Protein AF-A0A535RTG3-F1 (afdb_monomer)

Mean predicted aligned error: 7.98 Å

Solvent-accessible surface area (backbone atoms only — not comparable to full-atom values): 8745 Å² total; per-residue (Å²): 131,58,69,68,48,54,54,46,66,71,68,46,49,88,38,16,11,30,40,38,34,14,29,87,87,67,49,60,37,33,66,43,61,27,72,30,38,33,64,55,60,48,52,78,74,40,89,88,48,91,62,54,72,68,54,48,60,49,55,78,49,51,60,41,71,49,72,48,82,45,94,39,60,68,57,10,52,50,53,32,52,51,51,44,69,75,66,57,22,81,70,46,80,82,70,83,75,81,72,58,52,36,27,44,35,36,38,68,80,46,100,72,64,47,79,45,80,38,59,75,89,70,98,73,79,46,48,74,45,72,72,34,93,52,60,66,61,51,52,56,50,51,53,49,52,46,71,76,72,106

Radius of gyration: 19.44 Å; Cα contacts (8 Å, |Δi|>4): 241; chains: 1; bounding box: 50×29×60 Å

Sequence (150 aa):
MNEKIQSVLNSLPHKPGIYIMKDGQGTILYVGKAISLYNRVRSYFQESTDLSPKNRSMVAKVEDIEFVVVKNEVEALVLESNYIKEYRPKYNVLMRDDKSYPYIKVSLTEDFPRVYRVRSFHHDGNRYFGPYTNSGAVDATLDLLNKLFA

Nearest PDB structures (foldseek):
  1yd6-assembly1_D  TM=9.130E-01  e=3.222E-10  [Bacillus] caldotenax
  1yd2-assembly1_A  TM=9.210E-01  e=1.116E-09  Thermotoga maritima
  1yd3-assembly1_A  TM=9.210E-01  e=1.430E-09  Thermotoga maritima
  1yd6-assembly1_B  TM=9.290E-01  e=1.723E-09  [Bacillus] caldotenax
  1yd5-assembly1_A  TM=9.224E-01  e=2.209E-09  Thermotoga maritima

Structure (mmCIF, N/CA/C/O backbone):
data_AF-A0A535RTG3-F1
#
_entry.id   AF-A0A535RTG3-F1
#
loop_
_atom_site.group_PDB
_atom_site.id
_atom_site.type_symbol
_atom_site.label_atom_id
_atom_site.label_alt_id
_atom_site.label_comp_id
_atom_site.label_asym_id
_atom_site.label_entity_id
_atom_site.label_seq_id
_atom_site.pdbx_PDB_ins_code
_atom_site.Cartn_x
_atom_site.Cartn_y
_atom_site.Cartn_z
_atom_site.occupancy
_atom_site.B_iso_or_equiv
_atom_site.auth_seq_id
_atom_site.auth_comp_id
_atom_site.auth_asym_id
_atom_site.auth_atom_id
_atom_site.pdbx_PDB_model_num
ATOM 1 N N . MET A 1 1 ? -18.616 -5.051 18.618 1.00 64.25 1 MET A N 1
ATOM 2 C CA . MET A 1 1 ? -17.981 -5.273 17.300 1.00 64.25 1 MET A CA 1
ATOM 3 C C . MET A 1 1 ? -19.078 -5.675 16.325 1.00 64.25 1 MET A C 1
ATOM 5 O O . MET A 1 1 ? -19.895 -6.496 16.714 1.00 64.25 1 MET A O 1
ATOM 9 N N . ASN A 1 2 ? -19.146 -5.088 15.127 1.00 78.06 2 ASN A N 1
ATOM 10 C CA . ASN A 1 2 ? -20.136 -5.470 14.108 1.00 78.06 2 ASN A CA 1
ATOM 11 C C . ASN A 1 2 ? -19.881 -6.926 13.648 1.00 78.06 2 ASN A C 1
ATOM 13 O O . ASN A 1 2 ? -18.725 -7.286 13.412 1.00 78.06 2 ASN A O 1
ATOM 17 N N . GLU A 1 3 ? -20.927 -7.752 13.516 1.00 83.88 3 GLU A N 1
ATOM 18 C CA . GLU A 1 3 ? -20.830 -9.145 13.038 1.00 83.88 3 GLU A CA 1
ATOM 19 C C . GLU A 1 3 ? -20.114 -9.243 11.686 1.00 83.88 3 GLU A C 1
ATOM 21 O O . GLU A 1 3 ? -19.286 -10.134 11.478 1.00 83.88 3 GLU A O 1
ATOM 26 N N . LYS A 1 4 ? -20.347 -8.266 10.799 1.00 87.25 4 LYS A N 1
ATOM 27 C CA . LYS A 1 4 ? -19.685 -8.175 9.493 1.00 87.25 4 LYS A CA 1
ATOM 28 C C . LYS A 1 4 ? -18.164 -8.077 9.635 1.00 87.25 4 LYS A C 1
ATOM 30 O O . LYS A 1 4 ? -17.432 -8.833 8.999 1.00 87.25 4 LYS A O 1
ATOM 35 N N . ILE A 1 5 ? -17.684 -7.199 10.519 1.00 90.00 5 ILE A N 1
ATOM 36 C CA . ILE A 1 5 ? -16.248 -7.026 10.784 1.00 90.00 5 ILE A CA 1
ATOM 37 C C . ILE A 1 5 ? -15.669 -8.315 11.365 1.00 90.00 5 ILE A C 1
AT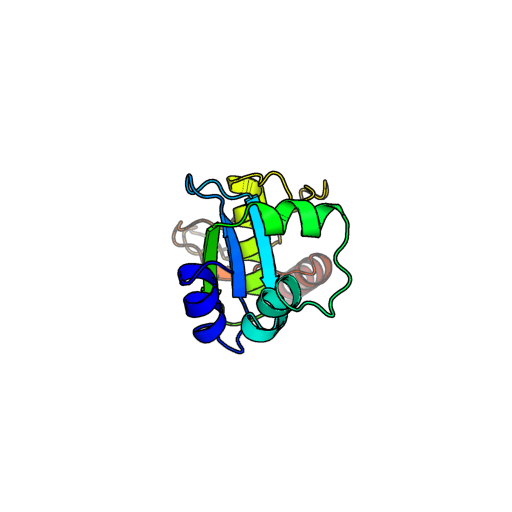OM 39 O O . ILE A 1 5 ? -14.623 -8.774 10.912 1.00 90.00 5 ILE A O 1
ATOM 43 N N . GLN A 1 6 ? -16.362 -8.938 12.320 1.00 90.56 6 GLN A N 1
ATOM 44 C CA . GLN A 1 6 ? -15.898 -10.181 12.935 1.00 90.56 6 GLN A CA 1
ATOM 45 C C . GLN A 1 6 ? -15.742 -11.308 11.901 1.00 90.56 6 GLN A C 1
ATOM 47 O O . GLN A 1 6 ? -14.739 -12.025 11.916 1.00 90.56 6 GLN A O 1
ATOM 52 N N . SER A 1 7 ? -16.693 -11.428 10.970 1.00 92.25 7 SER A N 1
ATOM 53 C CA . SER A 1 7 ? -16.622 -12.384 9.862 1.00 92.25 7 SER A CA 1
ATOM 54 C C . SER A 1 7 ? -15.397 -12.135 8.979 1.00 92.25 7 SER A C 1
ATOM 56 O O . SER A 1 7 ? -14.631 -13.062 8.706 1.00 92.25 7 SER A O 1
ATOM 58 N N . VAL A 1 8 ? -15.153 -10.879 8.586 1.00 93.00 8 VAL A N 1
ATOM 59 C CA . VAL A 1 8 ? -13.973 -10.528 7.782 1.00 93.00 8 VAL A CA 1
ATOM 60 C C . VAL A 1 8 ? -12.690 -10.876 8.531 1.00 93.00 8 VAL A C 1
ATOM 62 O O . VAL A 1 8 ? -11.832 -11.552 7.964 1.00 93.00 8 VAL A O 1
ATOM 65 N N . LEU A 1 9 ? -12.577 -10.514 9.815 1.00 92.81 9 LEU A N 1
ATOM 66 C CA . LEU A 1 9 ? -11.397 -10.803 10.640 1.00 92.81 9 LEU A CA 1
ATOM 67 C C . LEU A 1 9 ? -11.074 -12.302 10.730 1.00 92.81 9 LEU A C 1
ATOM 69 O O . LEU A 1 9 ? -9.905 -12.670 10.886 1.00 92.81 9 LEU A O 1
ATOM 73 N N . ASN A 1 10 ? -12.083 -13.167 10.642 1.00 92.75 10 ASN A N 1
ATOM 74 C CA . ASN A 1 10 ? -11.915 -14.620 10.626 1.00 92.75 10 ASN A CA 1
ATOM 75 C C . ASN A 1 10 ? -11.485 -15.165 9.256 1.00 92.75 10 ASN A C 1
ATOM 77 O O . ASN A 1 10 ? -10.816 -16.191 9.205 1.00 92.75 10 ASN A O 1
ATOM 81 N N . SER A 1 11 ? -11.809 -14.470 8.163 1.00 94.62 11 SER A N 1
ATOM 82 C CA . SER A 1 11 ? -11.423 -14.861 6.796 1.00 94.62 11 SER A CA 1
ATOM 83 C C . SER A 1 11 ? -10.037 -14.377 6.346 1.00 94.62 11 SER A C 1
ATOM 85 O O . SER A 1 11 ? -9.578 -14.746 5.264 1.00 94.62 11 SER A O 1
ATOM 87 N N . LEU A 1 12 ? -9.362 -13.536 7.138 1.00 95.56 12 LEU A N 1
ATOM 88 C CA . LEU A 1 12 ? -8.103 -12.916 6.727 1.00 95.56 12 LEU A CA 1
ATOM 89 C C . LEU A 1 12 ? -6.981 -13.952 6.533 1.00 95.56 12 LEU A C 1
ATOM 91 O O . LEU A 1 12 ? -6.698 -14.729 7.446 1.00 95.56 12 LEU A O 1
ATOM 95 N N . PRO A 1 13 ? -6.257 -13.923 5.401 1.00 96.50 13 PRO A N 1
ATOM 96 C CA . PRO A 1 13 ? -5.150 -14.838 5.164 1.00 96.50 13 PRO A CA 1
ATOM 97 C C . PRO A 1 13 ? -3.836 -14.350 5.796 1.00 96.50 13 PRO A C 1
ATOM 99 O O . PRO A 1 13 ? -3.572 -13.150 5.921 1.00 96.50 13 PRO A O 1
ATOM 102 N N . HIS A 1 14 ? -2.933 -15.289 6.081 1.00 97.31 14 HIS A N 1
ATOM 103 C CA . HIS A 1 14 ? -1.525 -15.015 6.403 1.00 97.31 14 HIS A CA 1
ATOM 104 C C . HIS A 1 14 ? -0.703 -14.748 5.130 1.00 97.31 14 HIS A C 1
ATOM 106 O O . HIS A 1 14 ? 0.266 -15.444 4.836 1.00 97.31 14 HIS A O 1
ATOM 112 N N . LYS A 1 15 ? -1.132 -13.772 4.327 1.00 97.31 15 LYS A N 1
ATOM 113 C CA . LYS A 1 15 ? -0.495 -13.399 3.056 1.00 97.31 15 LYS A CA 1
ATOM 114 C C . LYS A 1 15 ? -0.284 -11.885 2.967 1.00 97.31 15 LYS A C 1
ATOM 116 O O . LYS A 1 15 ? -1.014 -11.145 3.641 1.00 97.31 15 LYS A O 1
ATOM 121 N N . PRO A 1 16 ? 0.677 -11.426 2.143 1.00 96.94 16 PRO A N 1
ATOM 122 C CA . PRO A 1 16 ? 0.852 -10.010 1.884 1.00 96.94 16 PRO A CA 1
ATOM 123 C C . PRO A 1 16 ? -0.314 -9.460 1.062 1.00 96.94 16 PRO A C 1
ATOM 125 O O . PRO A 1 16 ? -0.942 -10.169 0.273 1.00 96.94 16 PRO A O 1
ATOM 128 N N . GLY A 1 17 ? -0.613 -8.184 1.263 1.00 97.56 17 GLY A N 1
ATOM 129 C CA . GLY A 1 17 ? -1.789 -7.561 0.675 1.00 97.56 17 GLY A CA 1
ATOM 130 C C . GLY A 1 17 ? -1.982 -6.121 1.096 1.00 97.56 17 GLY A C 1
ATOM 131 O O . GLY A 1 17 ? -1.248 -5.598 1.940 1.00 97.56 17 GLY A O 1
ATOM 132 N N . ILE A 1 18 ? -3.014 -5.509 0.531 1.00 98.00 18 ILE A N 1
ATOM 133 C CA . ILE A 1 18 ? -3.568 -4.254 1.035 1.00 98.00 18 ILE A CA 1
ATOM 134 C C . ILE A 1 18 ? -4.907 -4.521 1.713 1.00 98.00 18 ILE A C 1
ATOM 136 O O . ILE A 1 18 ? -5.624 -5.444 1.327 1.00 98.00 18 ILE A O 1
ATOM 140 N N . TYR A 1 19 ? -5.242 -3.714 2.710 1.00 97.56 19 TYR A N 1
ATOM 141 C CA . TYR A 1 19 ? -6.558 -3.672 3.339 1.00 97.56 19 TYR A CA 1
ATOM 142 C C . TYR A 1 19 ? -7.145 -2.271 3.207 1.00 97.56 19 TYR A C 1
ATOM 144 O O . TYR A 1 19 ? -6.425 -1.270 3.222 1.00 97.56 19 TYR A O 1
ATOM 152 N N . ILE A 1 20 ? -8.463 -2.219 3.072 1.00 97.94 20 ILE A N 1
ATOM 153 C CA . ILE A 1 20 ? -9.244 -1.019 2.800 1.00 97.94 20 ILE A CA 1
ATOM 154 C C . ILE A 1 20 ? -10.323 -0.954 3.870 1.00 97.94 20 ILE A C 1
ATOM 156 O O . ILE A 1 20 ? -11.111 -1.883 4.015 1.00 97.94 20 ILE A O 1
ATOM 160 N N . MET A 1 21 ? -10.349 0.133 4.628 1.00 97.12 21 MET A N 1
ATOM 161 C CA . MET A 1 21 ? -11.347 0.373 5.664 1.00 97.12 21 MET A CA 1
ATOM 162 C C . MET A 1 21 ? -12.338 1.424 5.179 1.00 97.12 21 MET A C 1
ATOM 164 O O . MET A 1 21 ? -11.922 2.504 4.744 1.00 97.12 21 MET A O 1
ATOM 168 N N . LYS A 1 22 ? -13.633 1.118 5.270 1.00 97.00 22 LYS A N 1
ATOM 169 C CA . LYS A 1 22 ? -14.721 1.975 4.787 1.00 97.00 22 LYS A CA 1
ATOM 170 C C . LYS A 1 22 ? -15.719 2.306 5.894 1.00 97.00 22 LYS A C 1
ATOM 172 O O . LYS A 1 22 ? -15.855 1.545 6.854 1.00 97.00 22 LYS A O 1
ATOM 177 N N . ASP A 1 23 ? -16.401 3.438 5.754 1.00 95.81 23 ASP A N 1
ATOM 178 C CA . ASP A 1 23 ? -17.558 3.779 6.590 1.00 95.81 23 ASP A CA 1
ATOM 179 C C . ASP A 1 23 ? -18.848 3.092 6.109 1.00 95.81 23 ASP A C 1
ATOM 181 O O . ASP A 1 23 ? -18.850 2.382 5.101 1.00 95.81 23 ASP A O 1
ATOM 185 N N . GLY A 1 24 ? -19.956 3.312 6.824 1.00 93.56 24 GLY A N 1
ATOM 186 C CA . GLY A 1 24 ? -21.267 2.741 6.493 1.00 93.56 24 GLY A CA 1
ATOM 187 C C . GLY A 1 24 ? -21.856 3.187 5.154 1.00 93.56 24 GLY A C 1
ATOM 188 O O . GLY A 1 24 ? -22.777 2.554 4.650 1.00 93.56 24 GLY A O 1
ATOM 189 N N . GLN A 1 25 ? -21.318 4.251 4.551 1.00 94.81 25 GLN A N 1
ATOM 190 C CA . GLN A 1 25 ? -21.707 4.719 3.217 1.00 94.81 25 GLN A CA 1
ATOM 191 C C . GLN A 1 25 ? -20.793 4.152 2.118 1.00 94.81 25 GLN A C 1
ATOM 193 O O . GLN A 1 25 ? -20.967 4.465 0.942 1.00 94.81 25 GLN A O 1
ATOM 198 N N . GLY A 1 26 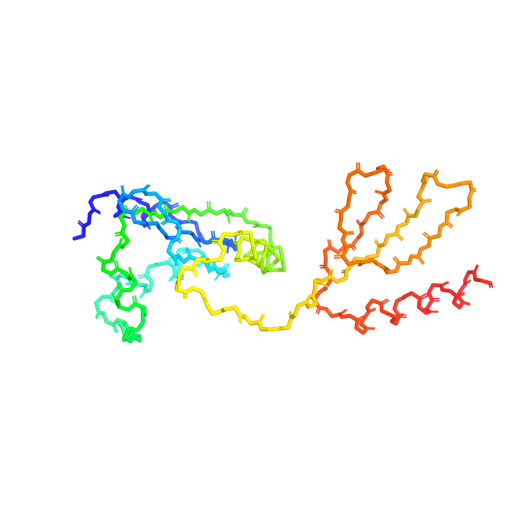? -19.806 3.325 2.482 1.00 94.38 26 GLY A N 1
ATOM 199 C CA . GLY A 1 26 ? -18.823 2.764 1.559 1.00 94.38 26 GLY A CA 1
ATOM 200 C C . GLY A 1 26 ? -17.663 3.708 1.227 1.00 94.38 26 GLY A C 1
ATOM 201 O O . GLY A 1 26 ? -16.844 3.379 0.367 1.00 94.38 26 GLY A O 1
ATOM 202 N N . THR A 1 27 ? -17.539 4.854 1.904 1.00 96.12 27 THR A N 1
ATOM 203 C CA . THR A 1 27 ? -16.434 5.796 1.676 1.00 96.12 27 THR A CA 1
ATOM 204 C C . THR A 1 27 ? -15.135 5.210 2.211 1.00 96.12 27 THR A C 1
ATOM 206 O O . THR A 1 27 ? -15.062 4.810 3.374 1.00 96.12 27 THR A O 1
ATOM 209 N N . ILE A 1 28 ? -14.076 5.205 1.397 1.00 97.19 28 ILE A N 1
ATOM 210 C CA . ILE A 1 28 ? -12.756 4.725 1.822 1.00 97.19 28 ILE A CA 1
ATOM 211 C C . ILE A 1 28 ? -12.156 5.704 2.836 1.00 97.19 28 ILE A C 1
ATOM 213 O O . ILE A 1 28 ? -11.773 6.830 2.513 1.00 97.19 28 ILE A O 1
ATOM 217 N N . LEU A 1 29 ? -12.043 5.250 4.082 1.00 96.38 29 LEU A N 1
ATOM 218 C CA . LEU A 1 29 ? -11.457 6.011 5.179 1.00 96.38 29 LEU A CA 1
ATOM 219 C C . LEU A 1 29 ? -9.939 5.865 5.211 1.00 96.38 29 LEU A C 1
ATOM 221 O O . LEU A 1 29 ? -9.234 6.841 5.490 1.00 96.38 29 LEU A O 1
ATOM 225 N N . TYR A 1 30 ? -9.453 4.651 4.945 1.00 96.56 30 TYR A N 1
ATOM 226 C CA . TYR A 1 30 ? -8.042 4.307 5.043 1.00 96.56 30 TYR A CA 1
ATOM 227 C C . TYR A 1 30 ? -7.671 3.116 4.162 1.00 96.56 30 TYR A C 1
ATOM 229 O O . TYR A 1 30 ? -8.446 2.172 4.018 1.00 96.56 30 TYR A O 1
ATOM 237 N N . VAL A 1 31 ? -6.455 3.148 3.627 1.00 96.88 31 VAL A N 1
ATOM 238 C CA . VAL A 1 31 ? -5.811 2.038 2.921 1.00 96.88 31 VAL A CA 1
ATOM 239 C C . VAL A 1 31 ? -4.446 1.793 3.549 1.00 96.88 31 VAL A C 1
ATOM 241 O O . VAL A 1 31 ? -3.706 2.744 3.808 1.00 96.88 31 VAL A O 1
ATOM 244 N N . GLY A 1 32 ? -4.104 0.531 3.791 1.00 95.12 32 GLY A N 1
ATOM 245 C CA . GLY A 1 32 ? -2.787 0.162 4.300 1.00 95.12 32 GLY A CA 1
ATOM 246 C C . GLY A 1 32 ? -2.264 -1.141 3.706 1.00 95.12 32 GLY A C 1
ATOM 247 O O . GLY A 1 32 ? -3.044 -2.021 3.349 1.00 95.12 32 GLY A O 1
ATOM 248 N N . LYS A 1 33 ? -0.940 -1.298 3.640 1.00 95.06 33 LYS A N 1
ATOM 249 C CA . LYS A 1 33 ? -0.276 -2.562 3.286 1.00 95.06 33 LYS A CA 1
ATOM 250 C C . LYS A 1 33 ? -0.002 -3.440 4.506 1.00 95.06 33 LYS A C 1
ATOM 252 O O . LYS A 1 33 ? 0.192 -2.958 5.627 1.00 95.06 33 LYS A O 1
ATOM 257 N N . ALA A 1 34 ? 0.093 -4.744 4.280 1.00 94.56 34 ALA A N 1
ATOM 258 C CA . ALA A 1 34 ? 0.494 -5.719 5.281 1.00 94.56 34 ALA A CA 1
ATOM 259 C C . ALA A 1 34 ? 1.383 -6.808 4.671 1.00 94.56 34 ALA A C 1
ATOM 261 O O . ALA A 1 34 ? 1.127 -7.269 3.563 1.00 94.56 34 ALA A O 1
ATOM 262 N N . ILE A 1 35 ? 2.385 -7.264 5.432 1.00 93.56 35 ILE A N 1
ATOM 263 C CA . ILE A 1 35 ? 3.109 -8.518 5.142 1.00 93.56 35 ILE A CA 1
ATOM 264 C C . ILE A 1 35 ? 2.207 -9.724 5.462 1.00 93.56 35 ILE A C 1
ATOM 266 O O . ILE A 1 35 ? 2.225 -10.731 4.764 1.00 93.56 35 ILE A O 1
ATOM 270 N N . SER A 1 36 ? 1.381 -9.596 6.504 1.00 96.56 36 SER A N 1
ATOM 271 C CA . SER A 1 36 ? 0.339 -10.550 6.882 1.00 96.56 36 SER A CA 1
ATOM 272 C C . SER A 1 36 ? -0.947 -9.780 7.160 1.00 96.56 36 SER A C 1
ATOM 274 O O . SER A 1 36 ? -1.034 -9.068 8.168 1.00 96.56 36 SER A O 1
ATOM 276 N N . LEU A 1 37 ? -1.927 -9.904 6.261 1.00 97.38 37 LEU A N 1
ATOM 277 C CA . LEU A 1 37 ? -3.251 -9.291 6.411 1.00 97.38 37 LEU A CA 1
ATOM 278 C C . LEU A 1 37 ? -3.909 -9.704 7.736 1.00 97.38 37 LEU A C 1
ATOM 280 O O . LEU A 1 37 ? -4.394 -8.840 8.465 1.00 97.38 37 LEU A O 1
ATOM 284 N N . TYR A 1 38 ? -3.833 -10.992 8.093 1.00 96.44 38 TYR A N 1
ATOM 285 C CA . TYR A 1 38 ? -4.348 -11.516 9.362 1.00 96.44 38 TYR A CA 1
ATOM 286 C C . TYR A 1 38 ? -3.802 -10.759 10.578 1.00 96.44 38 TYR A C 1
ATOM 288 O O . TYR A 1 38 ? -4.574 -10.230 11.376 1.00 96.44 38 TYR A O 1
ATOM 296 N N . ASN A 1 39 ? -2.474 -10.655 10.701 1.00 95.00 39 ASN A N 1
ATOM 297 C CA . ASN A 1 39 ? -1.854 -10.007 11.860 1.00 95.00 39 ASN A CA 1
ATOM 298 C C . ASN A 1 39 ? -2.154 -8.505 11.880 1.00 95.00 39 ASN A C 1
ATOM 300 O O . ASN A 1 39 ? -2.479 -7.939 12.923 1.00 95.00 39 ASN A O 1
ATOM 304 N N . ARG A 1 40 ? -2.036 -7.852 10.717 1.00 95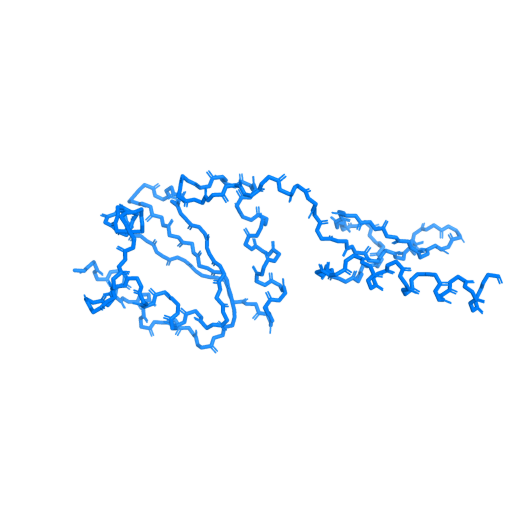.12 40 ARG A N 1
ATOM 305 C CA . ARG A 1 40 ? -2.080 -6.392 10.633 1.00 95.12 40 ARG A CA 1
ATOM 306 C C . ARG A 1 40 ? -3.476 -5.828 10.837 1.00 95.12 40 ARG A C 1
ATOM 308 O O . ARG A 1 40 ? -3.615 -4.809 11.500 1.00 95.12 40 ARG A O 1
ATOM 315 N N . VAL A 1 41 ? -4.503 -6.449 10.265 1.00 95.38 41 VAL A N 1
ATOM 316 C CA . VAL A 1 41 ? -5.869 -5.932 10.411 1.00 95.38 41 VAL A CA 1
ATOM 317 C C . VAL A 1 41 ? -6.372 -6.203 11.829 1.00 95.38 41 VAL A C 1
ATOM 319 O O . VAL A 1 41 ? -6.926 -5.304 12.453 1.00 95.38 41 VAL A O 1
ATOM 322 N N . ARG A 1 42 ? -6.093 -7.387 12.397 1.00 94.50 42 ARG A N 1
ATOM 323 C CA . ARG A 1 42 ? -6.502 -7.728 13.771 1.00 94.50 42 ARG A CA 1
ATOM 324 C C . ARG A 1 42 ? -5.909 -6.805 14.833 1.00 94.50 42 ARG A C 1
ATOM 326 O O . ARG A 1 42 ? -6.603 -6.524 15.805 1.00 94.50 42 ARG A O 1
ATOM 333 N N . SER A 1 43 ? -4.697 -6.275 14.643 1.00 93.25 43 SER A N 1
ATOM 334 C CA . SER A 1 43 ? -4.102 -5.348 15.619 1.00 93.25 43 SER A CA 1
ATOM 335 C C . SER A 1 43 ? -4.915 -4.062 15.817 1.00 93.25 43 SER A C 1
ATOM 337 O O . SER A 1 43 ? -4.801 -3.425 16.852 1.00 93.25 43 SER A O 1
ATOM 339 N N . TYR A 1 44 ? -5.768 -3.667 14.865 1.00 92.00 44 TYR A N 1
ATOM 340 C CA . TYR A 1 44 ? -6.658 -2.510 15.046 1.00 92.00 44 TYR A CA 1
ATOM 341 C C . TYR A 1 44 ? -7.847 -2.785 15.976 1.00 92.00 44 TYR A C 1
ATOM 343 O O . TYR A 1 44 ? -8.491 -1.845 16.430 1.00 92.00 44 TYR A O 1
ATOM 351 N N . PHE A 1 45 ? -8.152 -4.055 16.240 1.00 90.12 45 PHE A N 1
ATOM 352 C CA . PHE A 1 45 ? -9.364 -4.484 16.943 1.00 90.12 45 PHE A CA 1
ATOM 353 C C . PHE A 1 45 ? -9.0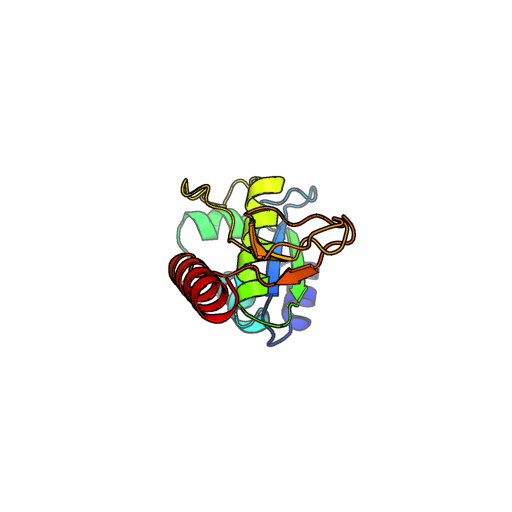72 -5.225 18.252 1.00 90.12 45 PHE A C 1
ATOM 355 O O . PHE A 1 45 ? -9.998 -5.649 18.937 1.00 90.12 45 PHE A O 1
ATOM 362 N N . GLN A 1 46 ? -7.797 -5.395 18.603 1.00 88.44 46 GLN A N 1
ATOM 363 C CA . GLN A 1 46 ? -7.382 -5.979 19.874 1.00 88.44 46 GLN A CA 1
ATOM 364 C C . GLN A 1 46 ? -7.392 -4.915 20.975 1.00 88.44 46 GLN A C 1
ATOM 366 O O . GLN A 1 46 ? -6.732 -3.886 20.846 1.00 88.44 46 GLN A O 1
ATOM 371 N N . GLU A 1 47 ? -8.084 -5.192 22.082 1.00 76.19 47 GLU A N 1
ATOM 372 C CA . GLU A 1 47 ? -8.216 -4.270 23.223 1.00 76.19 47 GLU A CA 1
ATOM 373 C C . GLU A 1 47 ? -6.873 -3.895 23.865 1.00 76.19 47 GLU A C 1
ATOM 375 O O . GLU A 1 47 ? -6.714 -2.790 24.373 1.00 76.19 47 GLU A O 1
ATOM 380 N N . SER A 1 48 ? -5.884 -4.790 23.798 1.00 79.06 48 SER A N 1
ATOM 381 C CA . SER A 1 48 ? -4.534 -4.568 24.324 1.00 79.06 48 SER A CA 1
ATOM 382 C C . SER A 1 48 ? -3.661 -3.661 23.451 1.00 79.06 48 SER A C 1
ATOM 384 O O . SER A 1 48 ? -2.551 -3.318 23.855 1.00 79.06 48 SER A O 1
ATOM 386 N N . THR A 1 49 ? -4.113 -3.287 22.249 1.00 79.94 49 THR A N 1
ATOM 387 C CA . THR A 1 49 ? -3.307 -2.468 21.339 1.00 79.94 49 THR A CA 1
ATOM 388 C C . THR A 1 49 ? -3.493 -0.989 21.646 1.00 79.94 49 THR A C 1
ATOM 390 O O . THR A 1 49 ? -4.584 -0.439 21.485 1.00 79.94 49 THR A O 1
ATOM 393 N N . ASP A 1 50 ? -2.405 -0.310 22.014 1.00 84.81 50 ASP A N 1
ATOM 394 C CA . ASP A 1 50 ? -2.425 1.142 22.156 1.00 84.81 50 ASP A CA 1
ATOM 395 C C . ASP A 1 50 ? -2.445 1.821 20.779 1.00 84.81 50 ASP A C 1
ATOM 397 O O . ASP A 1 50 ? -1.432 1.988 20.092 1.00 84.81 50 ASP A O 1
ATOM 401 N N . LEU A 1 51 ? -3.652 2.159 20.327 1.00 87.56 51 LEU A N 1
ATOM 402 C CA . LEU A 1 51 ? -3.863 2.862 19.072 1.00 87.56 51 LEU A CA 1
ATOM 403 C C . LEU A 1 51 ? -3.661 4.363 19.250 1.00 87.56 51 LEU A C 1
ATOM 405 O O . LEU A 1 51 ? -4.267 4.990 20.127 1.00 87.56 51 LEU A O 1
ATOM 409 N N . SER A 1 52 ? -2.927 4.955 18.302 1.00 89.06 52 SER A N 1
ATOM 410 C CA . SER A 1 52 ? -2.834 6.411 18.169 1.00 89.06 52 SER A CA 1
ATOM 411 C C . SER A 1 52 ? -4.232 7.056 18.105 1.00 89.06 52 SER A C 1
ATOM 413 O O . SER A 1 52 ? -5.163 6.447 17.562 1.00 89.06 52 SER A O 1
ATOM 415 N N . PRO A 1 53 ? -4.406 8.307 18.578 1.00 90.69 53 PRO A N 1
ATOM 416 C CA . PRO A 1 53 ? -5.706 8.990 18.560 1.00 90.69 53 PRO A CA 1
ATOM 417 C C . PRO A 1 53 ? -6.364 9.006 17.174 1.00 90.69 53 PRO A C 1
ATOM 419 O O . PRO A 1 53 ? -7.571 8.805 17.034 1.00 90.69 53 PRO A O 1
ATOM 422 N N . LYS A 1 54 ? -5.544 9.162 16.128 1.00 90.69 54 LYS A N 1
ATOM 423 C CA . LYS A 1 54 ? -5.964 9.092 14.728 1.00 90.69 54 LYS A CA 1
ATOM 424 C C . LYS A 1 54 ? -6.541 7.721 14.366 1.00 90.69 54 LYS A C 1
ATOM 426 O O . LYS A 1 54 ? -7.639 7.659 13.819 1.00 90.69 54 LYS A O 1
ATOM 431 N N . ASN A 1 55 ? -5.819 6.641 14.671 1.00 90.88 55 ASN A N 1
ATOM 432 C CA . ASN A 1 55 ? -6.262 5.281 14.358 1.00 90.88 55 ASN A CA 1
ATOM 433 C C . ASN A 1 55 ? -7.514 4.917 15.157 1.00 90.88 55 ASN A C 1
ATOM 435 O O . ASN A 1 55 ? -8.433 4.332 14.602 1.00 90.88 55 ASN A O 1
ATOM 439 N N . ARG A 1 56 ? -7.595 5.328 16.425 1.00 92.25 56 ARG A N 1
ATOM 440 C CA . ARG A 1 56 ? -8.779 5.117 17.266 1.00 92.25 56 ARG A CA 1
ATOM 441 C C . ARG A 1 56 ? -10.018 5.808 16.688 1.00 92.25 56 ARG A C 1
ATOM 443 O O . ARG A 1 56 ? -11.066 5.185 16.564 1.00 92.25 56 ARG A O 1
ATOM 450 N N . SER A 1 57 ? -9.878 7.069 16.265 1.00 93.06 57 SER A N 1
ATOM 451 C CA . SER A 1 57 ? -10.954 7.821 15.601 1.00 93.06 57 SER A CA 1
ATOM 452 C C . SER A 1 57 ? -11.383 7.195 14.273 1.00 93.06 57 SER A C 1
ATOM 454 O O . SER A 1 57 ? -12.565 7.216 13.941 1.00 93.06 57 SER A O 1
ATOM 456 N N . MET A 1 58 ? -10.42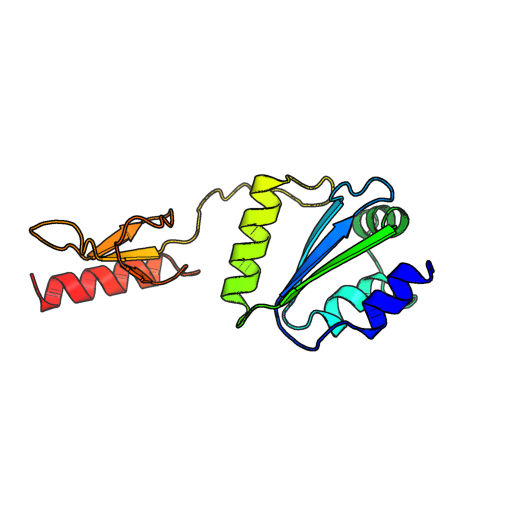9 6.663 13.509 1.00 94.62 58 MET A N 1
ATOM 457 C CA . MET A 1 58 ? -10.694 5.965 12.255 1.00 94.62 58 MET A CA 1
ATOM 458 C C . MET A 1 58 ? -11.466 4.668 12.501 1.00 94.62 58 MET A C 1
ATOM 460 O O . MET A 1 58 ? -12.545 4.512 11.945 1.00 94.62 58 MET A O 1
ATOM 464 N N . VAL A 1 59 ? -10.945 3.777 13.356 1.00 93.50 59 VAL A N 1
ATOM 465 C CA . VAL A 1 59 ? -11.537 2.460 13.658 1.00 93.50 59 VAL A CA 1
ATOM 466 C C . VAL A 1 59 ? -12.969 2.596 14.171 1.00 93.50 59 VAL A C 1
ATOM 468 O O . VAL A 1 59 ? -13.827 1.822 13.766 1.00 93.50 59 VAL A O 1
ATOM 471 N N . ALA A 1 60 ? -13.259 3.623 14.975 1.00 92.94 60 ALA A N 1
ATOM 472 C CA . ALA A 1 60 ? -14.609 3.900 15.468 1.00 92.94 60 ALA A CA 1
ATOM 473 C C . ALA A 1 60 ? -15.648 4.190 14.363 1.00 92.94 60 ALA A C 1
ATOM 475 O O . ALA A 1 60 ? -16.842 4.135 14.635 1.00 92.94 60 ALA A O 1
ATOM 476 N N . LYS A 1 61 ? -15.213 4.521 13.140 1.00 94.50 61 LYS A N 1
ATOM 477 C CA . LYS A 1 61 ? -16.079 4.801 11.981 1.00 94.50 61 LYS A CA 1
ATOM 478 C C . LYS A 1 61 ? -16.084 3.685 10.940 1.00 94.50 61 LYS A C 1
ATOM 480 O O . LYS A 1 61 ? -16.771 3.814 9.933 1.00 94.50 61 LYS A O 1
ATOM 485 N N . VAL A 1 62 ? -15.271 2.647 11.129 1.00 95.31 62 VAL A N 1
ATOM 486 C CA . VAL A 1 62 ? -15.181 1.545 10.174 1.00 95.31 62 VAL A CA 1
ATOM 487 C C . VAL A 1 62 ? -16.412 0.665 10.321 1.00 95.31 62 VAL A C 1
ATOM 489 O O . VAL A 1 62 ? -16.681 0.145 11.401 1.00 95.31 62 VAL A O 1
ATOM 492 N N . GLU A 1 63 ? -17.119 0.463 9.217 1.00 95.25 63 GLU A N 1
ATOM 493 C CA . GLU A 1 63 ? -18.242 -0.474 9.125 1.00 95.25 63 GLU A CA 1
ATOM 494 C C . GLU A 1 63 ? -17.971 -1.609 8.134 1.00 95.25 63 GLU A C 1
ATOM 496 O O . GLU A 1 63 ? -18.648 -2.639 8.175 1.00 95.25 63 GLU A O 1
ATOM 501 N N . ASP A 1 64 ? -16.953 -1.458 7.281 1.00 94.88 64 ASP A N 1
ATOM 502 C CA . ASP A 1 64 ? -16.553 -2.477 6.319 1.00 94.88 64 ASP A CA 1
ATOM 503 C C . ASP A 1 64 ? -15.037 -2.548 6.123 1.00 94.88 64 ASP A C 1
ATOM 505 O O . ASP A 1 64 ? -14.323 -1.542 6.211 1.00 94.88 64 ASP A O 1
ATOM 509 N N . ILE A 1 65 ? -14.551 -3.757 5.843 1.00 96.38 65 ILE A N 1
ATOM 510 C CA . ILE A 1 65 ? -13.143 -4.045 5.588 1.00 96.38 65 ILE A CA 1
ATOM 511 C C . ILE A 1 65 ? -13.041 -4.939 4.359 1.00 96.38 65 ILE A C 1
ATOM 513 O O . ILE A 1 65 ? -13.548 -6.057 4.342 1.00 96.38 65 ILE A O 1
ATOM 517 N N . GLU A 1 66 ? -12.293 -4.473 3.369 1.00 96.38 66 GLU A N 1
ATOM 518 C CA . GLU A 1 66 ? -11.910 -5.253 2.196 1.00 96.38 66 GLU A CA 1
ATOM 519 C C . GLU A 1 66 ? -10.402 -5.487 2.189 1.00 96.38 66 GLU A C 1
ATOM 521 O O . GLU A 1 66 ? -9.634 -4.762 2.828 1.00 96.38 66 GLU A O 1
ATOM 526 N N . PHE A 1 67 ? -9.955 -6.500 1.452 1.00 97.25 67 PHE A N 1
ATOM 527 C CA . PHE A 1 67 ? -8.535 -6.754 1.259 1.00 97.25 67 PHE A CA 1
ATOM 528 C C . PHE A 1 67 ? -8.249 -7.347 -0.117 1.00 97.25 67 PHE A C 1
ATOM 530 O O . PHE A 1 67 ? -9.068 -8.060 -0.693 1.00 97.25 67 PHE A O 1
ATOM 537 N N . VAL A 1 68 ? -7.044 -7.081 -0.615 1.00 97.38 68 VAL A N 1
ATOM 538 C CA . VAL A 1 68 ? -6.517 -7.670 -1.847 1.00 97.38 68 VAL A CA 1
ATOM 539 C C . VAL A 1 68 ? -5.220 -8.384 -1.509 1.00 97.38 68 VAL A C 1
ATOM 541 O O . VAL A 1 68 ? -4.279 -7.776 -0.996 1.00 97.38 68 VAL A O 1
ATOM 544 N N . VAL A 1 69 ? -5.177 -9.686 -1.786 1.00 97.25 69 VAL A N 1
ATOM 545 C CA . VAL A 1 69 ? -3.976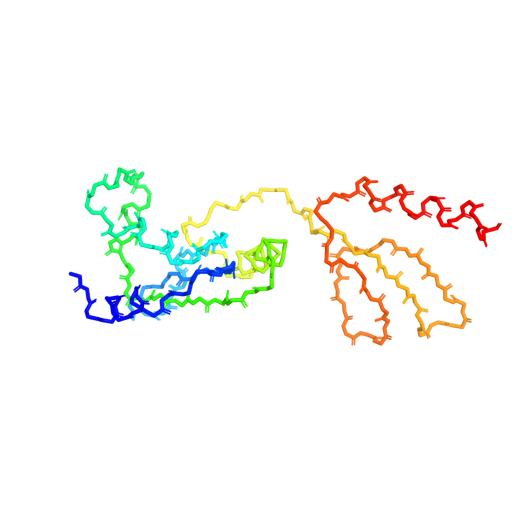 -10.509 -1.618 1.00 97.25 69 VAL A CA 1
ATOM 546 C C . VAL A 1 69 ? -3.068 -10.323 -2.827 1.00 97.25 69 VAL A C 1
ATOM 548 O O . VAL A 1 69 ? -3.526 -10.406 -3.964 1.00 97.25 69 VAL A O 1
ATOM 551 N N . VAL A 1 70 ? -1.775 -10.131 -2.582 1.00 94.25 70 VAL A N 1
ATOM 552 C CA . VAL A 1 70 ? -0.748 -10.020 -3.627 1.00 94.25 70 VAL A CA 1
ATOM 553 C C . VAL A 1 70 ? 0.339 -11.078 -3.435 1.00 94.25 70 VAL A C 1
ATOM 555 O O . VAL A 1 70 ? 0.326 -11.828 -2.456 1.00 94.25 70 VAL A O 1
ATOM 558 N N . LYS A 1 71 ? 1.290 -11.171 -4.369 1.00 90.25 71 LYS A N 1
ATOM 559 C CA . LYS A 1 71 ? 2.336 -12.204 -4.321 1.00 90.25 71 LYS A CA 1
ATOM 560 C C . LYS A 1 71 ? 3.459 -11.866 -3.346 1.00 90.25 71 LYS A C 1
ATOM 562 O O . LYS A 1 71 ? 4.063 -12.770 -2.778 1.00 90.25 71 LYS A O 1
ATOM 567 N N . ASN A 1 72 ? 3.771 -10.583 -3.176 1.00 87.25 72 ASN A N 1
ATOM 568 C CA . ASN A 1 72 ? 4.911 -10.124 -2.385 1.00 87.25 72 ASN A CA 1
ATOM 569 C C . ASN A 1 72 ? 4.682 -8.715 -1.807 1.00 87.25 72 ASN A C 1
ATOM 571 O O . ASN A 1 72 ? 3.715 -8.032 -2.139 1.00 87.25 72 ASN A O 1
ATOM 575 N N . GLU A 1 73 ? 5.581 -8.271 -0.926 1.00 86.88 73 GLU A N 1
ATOM 576 C CA . GLU A 1 73 ? 5.467 -6.964 -0.268 1.00 86.88 73 GLU A CA 1
ATOM 577 C C . GLU A 1 73 ? 5.593 -5.778 -1.240 1.00 86.88 73 GLU A C 1
ATOM 579 O O . GLU A 1 73 ? 4.947 -4.750 -1.035 1.00 86.88 73 GLU A O 1
ATOM 584 N N . VAL A 1 74 ? 6.388 -5.915 -2.305 1.00 83.75 74 VAL A N 1
ATOM 585 C CA . VAL A 1 74 ? 6.590 -4.845 -3.294 1.00 83.75 74 VAL A CA 1
ATOM 586 C C . VAL A 1 74 ? 5.292 -4.557 -4.046 1.00 83.75 74 VAL A C 1
ATOM 588 O O . VAL A 1 74 ? 4.910 -3.397 -4.184 1.00 83.75 74 VAL A O 1
ATOM 591 N N . GLU A 1 75 ? 4.566 -5.596 -4.461 1.00 86.31 75 GLU A N 1
ATOM 592 C CA . GLU A 1 75 ? 3.236 -5.451 -5.060 1.00 86.31 75 GLU A CA 1
ATOM 593 C C . GLU A 1 75 ? 2.252 -4.776 -4.093 1.00 86.31 75 GLU A C 1
ATOM 595 O O . GLU A 1 75 ? 1.503 -3.893 -4.506 1.00 86.31 75 GLU A O 1
ATOM 600 N N . ALA A 1 76 ? 2.284 -5.132 -2.802 1.00 91.00 76 ALA A N 1
ATOM 601 C CA . ALA A 1 76 ? 1.394 -4.544 -1.799 1.00 91.00 76 ALA A CA 1
ATOM 602 C C . ALA A 1 76 ? 1.666 -3.044 -1.624 1.00 91.00 76 ALA A C 1
ATOM 604 O O . ALA A 1 76 ? 0.734 -2.247 -1.570 1.00 91.00 76 ALA A O 1
ATOM 605 N N . LEU A 1 77 ? 2.943 -2.662 -1.572 1.00 87.50 77 LEU A N 1
ATOM 606 C CA . LEU A 1 77 ? 3.388 -1.273 -1.474 1.00 87.50 77 LEU A CA 1
ATOM 607 C C . LEU A 1 77 ? 2.925 -0.435 -2.674 1.00 87.50 77 LEU A C 1
ATOM 609 O O . LEU A 1 77 ? 2.457 0.692 -2.516 1.00 87.50 77 LEU A O 1
ATOM 613 N N . VAL A 1 78 ? 3.037 -0.985 -3.881 1.00 85.38 78 VAL A N 1
ATOM 614 C CA . VAL A 1 78 ? 2.632 -0.285 -5.107 1.00 85.38 78 VAL A CA 1
ATOM 615 C C . VAL A 1 78 ? 1.121 -0.144 -5.168 1.00 85.38 78 VAL A C 1
ATOM 617 O O . VAL A 1 78 ? 0.621 0.947 -5.441 1.00 85.38 78 VAL A O 1
ATOM 620 N N . LEU A 1 79 ? 0.396 -1.229 -4.897 1.00 91.00 79 LEU A N 1
ATOM 621 C CA . LEU A 1 79 ? -1.060 -1.229 -4.928 1.00 91.00 79 LEU A CA 1
ATOM 622 C C . LEU A 1 79 ? -1.630 -0.262 -3.881 1.00 91.00 79 LEU A C 1
ATOM 624 O O . LEU A 1 79 ? -2.512 0.528 -4.201 1.00 91.00 79 LEU A O 1
ATOM 628 N N . GLU A 1 80 ? -1.067 -0.247 -2.670 1.00 93.19 80 GLU A N 1
ATOM 629 C CA . GLU A 1 80 ? -1.410 0.718 -1.620 1.00 93.19 80 GLU A CA 1
ATOM 630 C C . GLU A 1 80 ? -1.198 2.154 -2.110 1.00 93.19 80 GLU A C 1
ATOM 632 O O . GLU A 1 80 ? -2.099 2.984 -1.999 1.00 93.19 80 GLU A O 1
ATOM 637 N N . SER A 1 81 ? -0.027 2.445 -2.686 1.00 87.88 81 SER A N 1
ATOM 638 C CA . SER A 1 8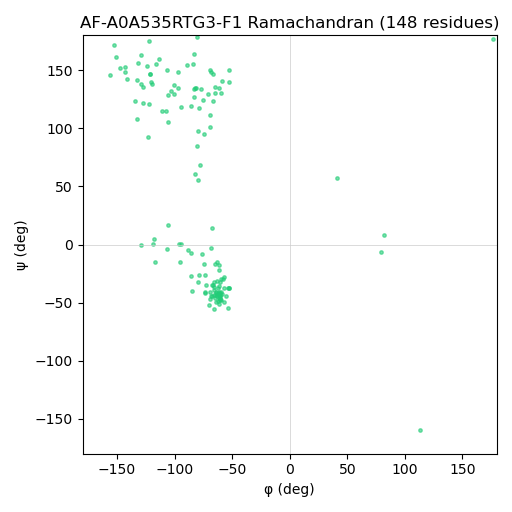1 ? 0.290 3.780 -3.200 1.00 87.88 81 SER A CA 1
ATOM 639 C C . SER A 1 81 ? -0.708 4.231 -4.268 1.00 87.88 81 SER A C 1
ATOM 641 O O . SER A 1 81 ? -1.172 5.372 -4.225 1.00 87.88 81 SER A O 1
ATOM 643 N N . ASN A 1 82 ? -1.080 3.337 -5.188 1.00 88.00 82 ASN A N 1
ATOM 644 C CA . ASN A 1 82 ? -2.063 3.626 -6.231 1.00 88.00 82 ASN A CA 1
ATOM 645 C C . ASN A 1 82 ? -3.435 3.951 -5.626 1.00 88.00 82 ASN A C 1
ATOM 647 O O . ASN A 1 82 ? -3.992 5.002 -5.936 1.00 88.00 82 ASN A O 1
ATOM 651 N N . TYR A 1 83 ? -3.925 3.130 -4.692 1.00 93.38 83 TYR A N 1
ATOM 652 C CA . TYR A 1 83 ? -5.202 3.365 -4.008 1.00 93.38 83 TYR A CA 1
ATOM 653 C C . TYR A 1 83 ? -5.202 4.673 -3.203 1.00 93.38 83 TYR A C 1
ATOM 655 O O . TYR A 1 83 ? -6.175 5.424 -3.230 1.00 93.38 83 TYR A O 1
ATOM 663 N N . ILE A 1 84 ? -4.113 4.990 -2.496 1.00 91.56 84 ILE A N 1
ATOM 664 C CA . ILE A 1 84 ? -4.007 6.247 -1.744 1.00 91.56 84 ILE A CA 1
ATOM 665 C C . ILE A 1 84 ? -4.033 7.454 -2.691 1.00 91.56 84 ILE A C 1
ATOM 667 O O . ILE A 1 84 ? -4.670 8.459 -2.375 1.00 91.56 84 ILE A O 1
ATOM 671 N N . LYS A 1 85 ? -3.359 7.376 -3.844 1.00 86.81 85 LYS A N 1
ATOM 672 C CA . LYS A 1 85 ? -3.324 8.465 -4.834 1.00 86.81 85 LYS A CA 1
ATOM 673 C C . LYS A 1 85 ? -4.669 8.666 -5.528 1.00 86.81 85 LYS A C 1
ATOM 675 O O . LYS A 1 85 ? -5.066 9.815 -5.721 1.00 86.81 85 LYS A O 1
ATOM 680 N N . GLU A 1 86 ? -5.343 7.571 -5.870 1.00 90.44 86 GLU A N 1
ATOM 681 C CA . GLU A 1 86 ? -6.644 7.567 -6.540 1.00 90.44 86 GLU A CA 1
ATOM 682 C C . GLU A 1 86 ? -7.759 8.064 -5.612 1.00 90.44 86 GLU A C 1
ATOM 684 O O . GLU A 1 86 ? -8.461 9.014 -5.949 1.00 90.44 86 GLU A O 1
ATOM 689 N N . TYR A 1 87 ? -7.880 7.483 -4.413 1.00 93.69 87 TYR A N 1
ATOM 690 C CA . TYR A 1 87 ? -9.017 7.738 -3.520 1.00 93.69 87 TYR A CA 1
ATOM 691 C C . TYR A 1 87 ? -8.767 8.817 -2.464 1.00 93.69 87 TYR A C 1
ATOM 693 O O . TYR A 1 87 ? -9.715 9.285 -1.838 1.00 93.69 87 TYR A O 1
ATOM 701 N N . ARG A 1 88 ? -7.504 9.202 -2.234 1.00 92.75 88 ARG A N 1
ATOM 702 C CA . ARG A 1 88 ? -7.071 10.172 -1.207 1.00 92.75 88 ARG A CA 1
ATOM 703 C C . ARG A 1 88 ? -7.811 10.017 0.134 1.00 92.75 88 ARG A C 1
ATOM 705 O O . ARG A 1 88 ? -8.427 10.978 0.605 1.00 92.75 88 ARG A O 1
ATOM 712 N N . PRO A 1 89 ? -7.764 8.827 0.766 1.00 95.06 89 PRO A N 1
ATOM 713 C CA . PRO A 1 89 ? -8.563 8.555 1.953 1.00 95.06 89 PRO A CA 1
ATOM 714 C C . PRO A 1 89 ? -8.250 9.529 3.088 1.00 95.06 89 PRO A C 1
ATOM 716 O O . PRO A 1 89 ? -7.086 9.844 3.350 1.00 95.06 89 PRO A O 1
ATOM 719 N N . LYS A 1 90 ? -9.286 9.951 3.818 1.00 93.75 90 LYS A N 1
ATOM 720 C CA . LYS A 1 90 ? -9.194 10.972 4.876 1.00 93.75 90 LYS A CA 1
ATOM 721 C C . LYS A 1 90 ? -8.115 10.678 5.923 1.00 93.75 90 LYS A C 1
ATOM 723 O O . LYS A 1 90 ? -7.490 11.604 6.438 1.00 93.75 90 LYS A O 1
ATOM 728 N N . TYR A 1 91 ? -7.927 9.407 6.278 1.00 93.75 91 TYR A N 1
ATOM 729 C CA . TYR A 1 91 ? -6.977 8.997 7.308 1.00 93.75 91 TYR A CA 1
ATOM 730 C C . TYR A 1 91 ? -5.617 8.562 6.740 1.00 93.75 91 TYR A C 1
ATOM 732 O O . TYR A 1 91 ? -4.720 8.242 7.520 1.00 93.75 91 TYR A O 1
ATOM 740 N N . ASN A 1 92 ? -5.375 8.590 5.430 1.00 93.50 92 ASN A N 1
ATOM 741 C CA . ASN A 1 92 ? -4.025 8.398 4.893 1.00 93.50 92 ASN A CA 1
ATOM 742 C C . ASN A 1 92 ? -3.249 9.717 4.919 1.00 93.50 92 ASN A C 1
ATOM 744 O O . ASN A 1 92 ? -3.756 10.764 4.530 1.00 93.50 92 ASN A O 1
ATOM 748 N N . VAL A 1 93 ? -2.000 9.679 5.393 1.00 80.81 93 VAL A N 1
ATOM 749 C CA . VAL A 1 93 ? -1.101 10.824 5.203 1.00 80.81 93 VAL A CA 1
ATOM 750 C C . VAL A 1 93 ? -0.581 10.733 3.778 1.00 80.81 93 VAL A C 1
ATOM 752 O O . VAL A 1 93 ? 0.082 9.757 3.433 1.00 80.81 93 VAL A O 1
ATOM 755 N N . LEU A 1 94 ? -0.881 11.734 2.955 1.00 66.44 94 LEU A N 1
ATOM 756 C CA . LEU A 1 94 ? -0.267 11.865 1.641 1.00 66.44 94 LEU A CA 1
ATOM 757 C C . LEU A 1 94 ? 1.209 12.221 1.850 1.00 66.44 94 LEU A C 1
ATOM 759 O O . LEU A 1 94 ? 1.547 13.357 2.186 1.00 66.44 94 LEU A O 1
ATOM 763 N N . MET A 1 95 ? 2.092 11.232 1.713 1.00 53.47 95 MET A N 1
ATOM 764 C CA . MET A 1 95 ? 3.523 11.497 1.631 1.00 53.47 95 MET A CA 1
ATOM 765 C C . MET A 1 95 ? 3.789 12.256 0.329 1.00 53.47 95 MET A C 1
ATOM 767 O O . MET A 1 95 ? 3.425 11.793 -0.746 1.00 53.47 95 MET A O 1
ATOM 771 N N . ARG A 1 96 ? 4.403 13.438 0.445 1.00 49.41 96 ARG A N 1
ATOM 772 C CA . ARG A 1 96 ? 4.679 14.371 -0.663 1.00 49.41 96 ARG A CA 1
ATOM 773 C C . ARG A 1 96 ? 5.716 13.870 -1.675 1.00 49.41 96 ARG A C 1
ATOM 775 O O . ARG A 1 96 ? 6.000 14.583 -2.632 1.00 49.41 96 ARG A O 1
ATOM 782 N N . ASP A 1 97 ? 6.320 12.701 -1.463 1.00 53.72 97 ASP A N 1
ATOM 783 C CA . ASP A 1 97 ? 7.302 12.168 -2.407 1.00 53.72 97 ASP A CA 1
ATOM 784 C C . ASP A 1 97 ? 6.561 11.505 -3.578 1.00 53.72 97 ASP A C 1
ATOM 786 O O . ASP A 1 97 ? 6.283 10.308 -3.603 1.00 53.72 97 ASP A O 1
ATOM 790 N N . ASP A 1 98 ? 6.185 12.336 -4.549 1.00 50.69 98 ASP A N 1
ATOM 791 C CA . ASP A 1 98 ? 5.399 12.001 -5.745 1.00 50.69 98 ASP A CA 1
ATOM 792 C C . ASP A 1 98 ? 6.131 11.089 -6.749 1.00 50.69 98 ASP A C 1
ATOM 794 O O . ASP A 1 98 ? 5.717 10.919 -7.899 1.00 50.69 98 ASP A O 1
ATOM 798 N N . LYS A 1 99 ? 7.237 10.458 -6.350 1.00 60.19 99 LYS A N 1
ATOM 799 C CA . LYS A 1 99 ? 8.007 9.594 -7.240 1.00 60.19 99 LYS A CA 1
ATOM 800 C C . LYS A 1 99 ? 7.321 8.233 -7.341 1.00 60.19 99 LYS A C 1
ATOM 802 O O . LYS A 1 99 ? 7.498 7.362 -6.497 1.00 60.19 99 LYS A O 1
ATOM 807 N N . SER A 1 100 ? 6.532 8.043 -8.396 1.00 65.88 100 SER A N 1
ATOM 808 C CA . SER A 1 100 ? 6.104 6.712 -8.829 1.00 65.88 100 SER A CA 1
ATOM 809 C C . SER A 1 100 ? 7.314 5.793 -9.019 1.00 65.88 100 SER A C 1
ATOM 811 O O . SER A 1 100 ? 8.367 6.215 -9.513 1.00 65.88 100 SER A O 1
ATOM 813 N N . TYR A 1 101 ? 7.156 4.538 -8.596 1.00 77.50 101 TYR A N 1
ATOM 814 C CA . TYR A 1 101 ? 8.201 3.526 -8.688 1.00 77.50 101 TYR A CA 1
ATOM 815 C C . TYR A 1 101 ? 8.611 3.305 -10.151 1.00 77.50 101 TYR A C 1
ATOM 817 O O . TYR A 1 101 ? 7.734 3.147 -11.006 1.00 77.50 101 TYR A O 1
ATOM 825 N N . PRO A 1 102 ? 9.918 3.317 -10.468 1.00 86.75 102 PRO A N 1
ATOM 826 C CA . PRO A 1 102 ? 10.375 3.097 -11.827 1.00 86.75 102 PRO A CA 1
ATOM 827 C C . PRO A 1 102 ? 10.129 1.663 -12.291 1.00 86.75 102 PRO A C 1
ATOM 829 O O . PRO A 1 102 ? 10.232 0.702 -11.530 1.00 86.75 102 PRO A O 1
ATOM 832 N N . TYR A 1 103 ? 9.891 1.543 -13.585 1.00 88.94 103 TYR A N 1
ATOM 833 C CA . TYR A 1 103 ? 9.879 0.307 -14.345 1.00 88.94 103 TYR A CA 1
ATOM 834 C C . TYR A 1 103 ? 11.010 0.357 -15.371 1.00 88.94 103 TYR A C 1
ATOM 836 O O . TYR A 1 103 ? 11.410 1.435 -15.818 1.00 88.94 103 TYR A O 1
ATOM 844 N N . ILE A 1 104 ? 11.479 -0.812 -15.789 1.00 92.94 104 ILE A N 1
ATOM 845 C CA . ILE A 1 104 ? 12.282 -0.970 -17.001 1.00 92.94 104 ILE A CA 1
ATOM 846 C C . ILE A 1 104 ? 11.317 -1.343 -18.127 1.00 92.94 104 ILE A C 1
ATOM 848 O O . ILE A 1 104 ? 10.649 -2.373 -18.042 1.00 92.94 104 ILE A O 1
ATOM 852 N N . LYS A 1 105 ? 11.220 -0.506 -19.161 1.00 94.31 105 LYS A N 1
ATOM 853 C CA . LYS A 1 105 ? 10.425 -0.756 -20.367 1.00 94.31 105 LYS A CA 1
ATOM 854 C C . LYS A 1 105 ? 11.341 -1.230 -21.490 1.00 94.31 105 LYS A C 1
ATOM 856 O O . LYS A 1 105 ? 12.404 -0.654 -21.701 1.00 94.31 105 LYS A O 1
ATOM 861 N N . VAL A 1 106 ? 10.892 -2.244 -22.221 1.00 94.56 106 VAL A N 1
ATOM 862 C CA . VAL A 1 106 ? 11.467 -2.679 -23.496 1.00 94.56 106 VAL A CA 1
ATOM 863 C C . VAL A 1 106 ? 10.466 -2.341 -24.596 1.00 94.56 106 VAL A C 1
ATOM 865 O O . VAL A 1 106 ? 9.359 -2.892 -24.592 1.00 94.56 106 VAL A O 1
ATOM 868 N N . SER A 1 107 ? 10.827 -1.426 -25.503 1.00 94.06 107 SER A N 1
ATOM 869 C CA . SER A 1 107 ? 9.933 -0.943 -26.566 1.00 94.06 107 SER A CA 1
ATOM 870 C C . SER A 1 107 ? 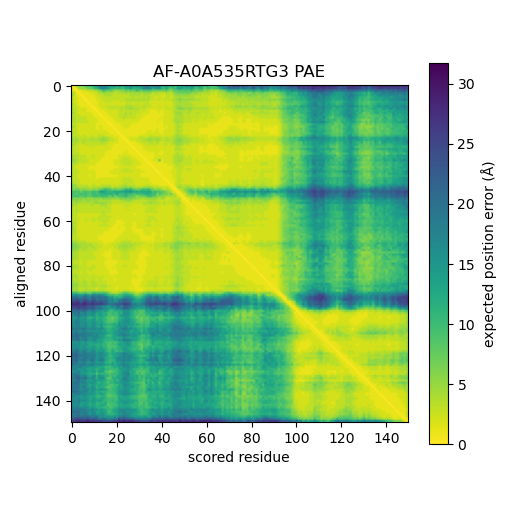9.803 -1.923 -27.741 1.00 94.06 107 SER A C 1
ATOM 872 O O . SER A 1 107 ? 10.274 -1.668 -28.841 1.00 94.06 107 SER A O 1
ATOM 874 N N . LEU A 1 108 ? 9.168 -3.072 -27.504 1.00 92.62 108 LEU A N 1
ATOM 875 C CA . LEU A 1 108 ? 8.986 -4.134 -28.504 1.00 92.62 108 LEU A CA 1
ATOM 876 C C . LEU A 1 108 ? 8.102 -3.739 -29.697 1.00 92.62 108 LEU A C 1
ATOM 878 O O . LEU A 1 108 ? 8.110 -4.440 -30.702 1.00 92.62 108 LEU A O 1
ATOM 882 N N . THR A 1 109 ? 7.328 -2.659 -29.587 1.00 93.12 109 THR A N 1
ATOM 883 C CA . THR A 1 109 ? 6.456 -2.177 -30.669 1.00 93.12 109 THR A CA 1
ATOM 884 C C . THR A 1 109 ? 7.147 -1.208 -31.633 1.00 93.12 109 THR A C 1
ATOM 886 O O . THR A 1 109 ? 6.515 -0.761 -32.582 1.00 93.12 109 THR A O 1
ATOM 889 N N . GLU A 1 110 ? 8.396 -0.818 -31.368 1.00 92.12 110 GLU A N 1
ATOM 890 C CA . GLU A 1 110 ? 9.182 0.081 -32.221 1.00 92.12 110 GLU A CA 1
ATOM 891 C C . GLU A 1 110 ? 10.115 -0.731 -33.134 1.00 92.12 110 GLU A C 1
ATOM 893 O O . GLU A 1 110 ? 10.628 -1.768 -32.717 1.00 92.12 110 GLU A O 1
ATOM 898 N N . ASP A 1 111 ? 10.403 -0.224 -34.341 1.00 91.50 111 ASP A N 1
ATOM 899 C CA . ASP A 1 111 ? 11.325 -0.871 -35.298 1.00 91.50 111 ASP A CA 1
ATOM 900 C C . ASP A 1 111 ? 12.727 -1.102 -34.710 1.00 91.50 111 ASP A C 1
ATOM 902 O O . ASP A 1 111 ? 13.427 -2.046 -35.075 1.00 91.50 111 ASP A O 1
ATOM 906 N N . PHE A 1 112 ? 13.122 -0.250 -33.761 1.00 90.06 112 PHE A N 1
ATOM 907 C CA . PHE A 1 112 ? 14.374 -0.344 -33.019 1.00 90.06 112 PHE A CA 1
ATOM 908 C C . PHE A 1 112 ? 14.071 -0.412 -31.515 1.00 90.06 112 PHE A C 1
ATOM 910 O O . PHE A 1 112 ? 13.937 0.637 -30.874 1.00 90.06 112 PHE A O 1
ATOM 917 N N . PRO A 1 113 ? 13.948 -1.621 -30.932 1.00 90.81 113 PRO A N 1
ATOM 918 C CA . PRO A 1 113 ? 13.629 -1.779 -29.521 1.00 90.81 113 PRO A CA 1
ATOM 919 C C . PRO A 1 113 ? 14.690 -1.166 -28.610 1.00 90.81 113 PRO A C 1
ATOM 921 O O . PRO A 1 113 ? 15.889 -1.386 -28.774 1.00 90.81 113 PRO A O 1
ATOM 924 N N . ARG A 1 114 ? 14.236 -0.430 -27.597 1.00 91.19 114 ARG A N 1
ATOM 925 C CA . ARG A 1 114 ? 15.084 0.232 -26.601 1.00 91.19 114 ARG A CA 1
ATOM 926 C C . ARG A 1 114 ? 14.730 -0.252 -25.206 1.00 91.19 114 ARG A C 1
ATOM 928 O O . ARG A 1 114 ? 13.563 -0.509 -24.913 1.00 91.19 114 ARG A O 1
ATOM 935 N N . VAL A 1 115 ? 15.733 -0.322 -24.333 1.00 93.25 115 VAL A N 1
ATOM 936 C CA . VAL A 1 115 ? 15.562 -0.632 -22.908 1.00 93.25 115 VAL A CA 1
ATOM 937 C C . VAL A 1 115 ? 15.782 0.646 -22.108 1.00 93.25 115 VAL A C 1
ATOM 939 O O . VAL A 1 115 ? 16.876 1.201 -22.117 1.00 93.25 115 VAL A O 1
ATOM 942 N N . TYR A 1 116 ? 14.746 1.153 -21.440 1.00 92.31 116 TYR A N 1
ATOM 943 C CA . TYR A 1 116 ? 14.835 2.424 -20.717 1.00 92.31 116 TYR A CA 1
ATOM 944 C C . TYR A 1 116 ? 13.903 2.490 -19.509 1.00 92.31 116 TYR A C 1
ATOM 946 O O . TYR A 1 116 ? 12.941 1.732 -19.375 1.00 92.31 116 TYR A O 1
ATOM 954 N N . ARG A 1 117 ? 14.201 3.420 -18.597 1.00 92.25 117 ARG A N 1
ATOM 955 C CA . ARG A 1 117 ? 13.406 3.651 -17.390 1.00 92.25 117 ARG A CA 1
ATOM 956 C C . ARG A 1 117 ? 12.139 4.435 -17.714 1.00 92.25 117 ARG A C 1
ATOM 958 O O . ARG A 1 117 ? 12.203 5.502 -18.318 1.00 92.25 117 ARG A O 1
ATOM 965 N N . VAL A 1 118 ? 11.009 3.978 -17.190 1.00 90.44 118 VAL A N 1
ATOM 966 C CA . VAL A 1 118 ? 9.737 4.716 -17.177 1.00 90.44 118 VAL A CA 1
ATOM 967 C C . VAL A 1 118 ? 9.165 4.744 -15.765 1.00 90.44 118 VAL A C 1
ATOM 969 O O . VAL A 1 118 ? 9.588 3.984 -14.901 1.00 90.44 118 VAL A O 1
ATOM 972 N N . ARG A 1 119 ? 8.214 5.637 -15.496 1.00 84.31 119 ARG A N 1
ATOM 973 C CA . ARG A 1 119 ? 7.534 5.734 -14.188 1.00 84.31 119 ARG A CA 1
ATOM 974 C C . ARG A 1 119 ? 6.031 5.479 -14.261 1.00 84.31 119 ARG A C 1
ATOM 976 O O . ARG A 1 119 ? 5.326 5.628 -13.265 1.00 84.31 119 ARG A O 1
ATOM 983 N N . SER A 1 120 ? 5.558 5.107 -15.441 1.00 80.25 120 SER A N 1
ATOM 984 C CA . SER A 1 120 ? 4.180 4.746 -15.727 1.00 80.25 120 SER A CA 1
ATOM 985 C C . SER A 1 120 ? 4.158 3.411 -16.460 1.00 80.25 120 SER A C 1
ATOM 987 O O . SER A 1 120 ? 4.988 3.144 -17.332 1.00 80.25 120 SER A O 1
ATOM 989 N N . PHE A 1 121 ? 3.212 2.566 -16.071 1.00 82.00 121 PHE A N 1
ATOM 990 C CA . PHE A 1 121 ? 2.920 1.310 -16.741 1.00 82.00 121 PHE A CA 1
ATOM 991 C C . PHE A 1 121 ? 1.749 1.527 -17.703 1.00 82.00 121 PHE A C 1
ATOM 993 O O . PHE A 1 121 ? 0.752 2.146 -17.327 1.00 82.00 121 PHE A O 1
ATOM 1000 N N . HIS A 1 122 ? 1.866 1.018 -18.929 1.00 84.12 122 HIS A N 1
ATOM 1001 C CA . HIS A 1 122 ? 0.821 1.095 -19.947 1.00 84.12 122 HIS A CA 1
ATOM 1002 C C . HIS A 1 122 ? 0.627 -0.283 -20.588 1.00 84.12 122 HIS A C 1
ATOM 1004 O O . HIS A 1 122 ? 1.595 -0.996 -20.833 1.00 84.12 122 HIS A O 1
ATOM 1010 N N . HIS A 1 123 ? -0.621 -0.649 -20.888 1.00 82.56 123 HIS A N 1
ATOM 1011 C CA . HIS A 1 123 ? -0.944 -1.851 -21.666 1.00 82.56 123 HIS A CA 1
ATOM 1012 C C . HIS A 1 123 ? -0.805 -1.554 -23.169 1.00 82.56 123 HIS A C 1
ATOM 1014 O O . HIS A 1 123 ? -1.778 -1.604 -23.913 1.00 82.56 123 HIS A O 1
ATOM 1020 N N . ASP A 1 124 ? 0.397 -1.174 -23.600 1.00 89.75 124 ASP A N 1
ATOM 1021 C CA . ASP A 1 124 ? 0.681 -0.662 -24.950 1.00 89.75 124 ASP A CA 1
ATOM 1022 C C . ASP A 1 124 ? 1.422 -1.677 -25.845 1.00 89.75 124 ASP A C 1
ATOM 1024 O O . ASP A 1 124 ? 2.024 -1.304 -26.847 1.00 89.75 124 ASP A O 1
ATOM 1028 N N . GLY A 1 125 ? 1.412 -2.961 -25.473 1.00 90.25 125 GLY A N 1
ATOM 1029 C CA . GLY A 1 125 ? 2.116 -4.034 -26.188 1.00 90.25 125 GLY A CA 1
ATOM 1030 C C . GLY A 1 125 ? 3.619 -4.119 -25.895 1.00 90.25 125 GLY A C 1
ATOM 1031 O O . GLY A 1 125 ? 4.264 -5.086 -26.299 1.00 90.25 125 GLY A O 1
ATOM 1032 N N . ASN A 1 126 ? 4.185 -3.164 -25.151 1.00 95.06 126 ASN A N 1
ATOM 1033 C CA . ASN A 1 126 ? 5.575 -3.225 -24.716 1.00 95.06 126 ASN A CA 1
ATOM 1034 C C . ASN A 1 126 ? 5.743 -4.074 -23.456 1.00 95.06 126 ASN A C 1
ATOM 1036 O O . ASN A 1 126 ? 4.794 -4.373 -22.729 1.00 95.06 126 ASN A O 1
ATOM 1040 N N . ARG A 1 127 ? 6.989 -4.456 -23.171 1.00 92.94 127 ARG A N 1
ATOM 1041 C CA . ARG A 1 127 ? 7.309 -5.289 -22.011 1.00 92.94 127 ARG A CA 1
ATOM 1042 C C . ARG A 1 127 ? 7.842 -4.429 -20.877 1.00 92.94 127 ARG A C 1
ATOM 1044 O O . ARG A 1 127 ? 8.758 -3.639 -21.075 1.00 92.94 127 ARG A O 1
ATOM 1051 N N . TYR A 1 128 ? 7.277 -4.606 -19.689 1.00 91.81 128 TYR A N 1
ATOM 1052 C CA . TYR A 1 128 ? 7.632 -3.848 -18.495 1.00 91.81 128 TYR A CA 1
ATOM 1053 C C . TYR A 1 128 ? 8.141 -4.794 -17.410 1.00 91.81 128 TYR A C 1
ATOM 1055 O O . TYR A 1 128 ? 7.558 -5.852 -17.176 1.00 91.81 128 TYR A O 1
ATOM 1063 N N . PHE A 1 129 ? 9.205 -4.389 -16.728 1.00 89.31 129 PHE A N 1
ATOM 1064 C CA . PHE A 1 129 ? 9.750 -5.063 -15.557 1.00 89.31 129 PHE A CA 1
ATOM 1065 C C . PHE A 1 129 ? 9.742 -4.103 -14.369 1.00 89.31 129 PHE A C 1
ATOM 1067 O O . PHE A 1 129 ? 10.036 -2.916 -14.524 1.00 89.31 129 PHE A O 1
ATOM 1074 N N . GLY A 1 130 ? 9.401 -4.613 -13.190 1.00 84.69 130 GLY A N 1
ATOM 1075 C CA . GLY A 1 130 ? 9.155 -3.808 -11.996 1.00 84.69 130 GLY A CA 1
ATOM 1076 C C . GLY A 1 130 ? 7.683 -3.866 -11.578 1.00 84.69 130 GLY A C 1
ATOM 1077 O O . GLY A 1 130 ? 6.981 -4.802 -11.968 1.00 84.69 130 GLY A O 1
ATOM 1078 N N . PRO A 1 131 ? 7.202 -2.894 -10.789 1.00 84.00 131 PRO A N 1
ATOM 1079 C CA . PRO A 1 131 ? 7.903 -1.689 -10.324 1.00 84.00 131 PRO A CA 1
ATOM 1080 C C . PRO A 1 131 ? 9.057 -1.997 -9.365 1.00 84.00 131 PRO A C 1
ATOM 1082 O O . PRO A 1 131 ? 8.980 -2.915 -8.552 1.00 84.00 131 PRO A O 1
ATOM 1085 N N . TYR A 1 132 ? 10.115 -1.194 -9.424 1.00 84.25 132 TYR A N 1
ATOM 1086 C CA . TYR A 1 132 ? 11.273 -1.321 -8.543 1.00 84.25 132 TYR A CA 1
ATOM 1087 C C . TYR A 1 132 ? 11.245 -0.262 -7.445 1.00 84.25 132 TYR A C 1
ATOM 1089 O O . TYR A 1 132 ? 11.079 0.927 -7.705 1.00 84.25 132 TYR A O 1
ATOM 1097 N N . THR A 1 133 ? 11.461 -0.682 -6.199 1.00 78.62 133 THR A N 1
ATOM 1098 C CA . THR A 1 133 ? 11.518 0.231 -5.046 1.00 78.62 133 THR A CA 1
ATOM 1099 C C . THR A 1 133 ? 12.807 1.052 -5.007 1.00 78.62 133 THR A C 1
ATOM 1101 O O . THR A 1 133 ? 12.811 2.164 -4.486 1.00 78.62 133 THR A O 1
ATOM 1104 N N . ASN A 1 134 ? 13.892 0.538 -5.594 1.00 83.06 134 ASN A N 1
ATOM 1105 C CA . ASN A 1 134 ? 15.193 1.197 -5.650 1.00 83.06 134 ASN A CA 1
ATOM 1106 C C . ASN A 1 134 ? 15.470 1.741 -7.061 1.00 83.06 134 ASN A C 1
ATOM 1108 O O . ASN A 1 134 ? 15.799 0.986 -7.974 1.00 83.06 134 ASN A O 1
ATOM 1112 N N . SER A 1 135 ? 15.374 3.064 -7.227 1.00 83.94 135 SER A N 1
ATOM 1113 C CA . SER A 1 135 ? 15.659 3.719 -8.514 1.00 83.94 135 SER A CA 1
ATOM 1114 C C . SER A 1 135 ? 17.133 3.631 -8.921 1.00 83.94 135 SER A C 1
ATOM 1116 O O . SER A 1 135 ? 17.415 3.468 -10.101 1.00 83.94 135 SER A O 1
ATOM 1118 N N . GLY A 1 136 ? 18.064 3.677 -7.963 1.00 86.44 136 GLY A N 1
ATOM 1119 C CA . GLY A 1 136 ? 19.498 3.584 -8.257 1.00 86.44 136 GLY A CA 1
ATOM 1120 C C . GLY A 1 136 ? 19.901 2.207 -8.786 1.00 86.44 136 GLY A C 1
ATOM 1121 O O . GLY A 1 136 ? 20.734 2.112 -9.679 1.00 86.44 136 GLY A O 1
ATOM 1122 N N . ALA A 1 137 ? 19.258 1.139 -8.301 1.00 87.69 137 ALA A N 1
ATOM 1123 C CA . ALA A 1 137 ? 19.466 -0.209 -8.832 1.00 87.69 137 ALA A CA 1
ATOM 1124 C C . ALA A 1 137 ? 18.980 -0.344 -10.287 1.00 87.69 137 ALA A C 1
ATOM 1126 O O . ALA A 1 137 ? 19.620 -1.026 -11.088 1.00 87.69 137 ALA A O 1
ATOM 1127 N N . VAL A 1 138 ? 17.877 0.328 -10.643 1.00 91.12 138 VAL A N 1
ATOM 1128 C CA . VAL A 1 138 ? 17.394 0.391 -12.032 1.00 91.12 138 VAL A CA 1
ATOM 1129 C C . VAL A 1 138 ? 18.409 1.105 -12.915 1.00 91.12 138 VAL A C 1
ATOM 1131 O O . VAL A 1 138 ? 18.787 0.562 -13.950 1.00 91.12 138 VAL A O 1
ATOM 1134 N N . ASP A 1 139 ? 18.876 2.278 -12.488 1.00 90.69 139 ASP A N 1
ATOM 1135 C CA . ASP A 1 139 ? 19.832 3.079 -13.256 1.00 90.69 139 ASP A CA 1
ATOM 1136 C C . ASP A 1 139 ? 21.148 2.297 -13.469 1.00 90.69 139 ASP A C 1
ATOM 1138 O O . ASP A 1 139 ? 21.587 2.134 -14.604 1.00 90.69 139 ASP A O 1
ATOM 1142 N N . ALA A 1 140 ? 21.693 1.666 -12.420 1.00 92.25 140 ALA A N 1
ATOM 1143 C CA . ALA A 1 140 ? 22.890 0.824 -12.522 1.00 92.25 140 ALA A CA 1
ATOM 1144 C C . ALA A 1 140 ? 22.714 -0.388 -13.459 1.00 92.25 140 ALA A C 1
ATOM 1146 O O . ALA A 1 140 ? 23.648 -0.777 -14.162 1.00 92.25 140 ALA A O 1
ATOM 1147 N N . THR A 1 141 ? 21.519 -0.989 -13.485 1.00 93.19 141 THR A N 1
ATOM 1148 C CA . THR A 1 141 ? 21.208 -2.111 -14.386 1.00 93.19 141 THR A CA 1
ATOM 1149 C C . THR A 1 141 ? 21.169 -1.651 -15.842 1.00 93.19 141 THR A C 1
ATOM 1151 O O . THR A 1 141 ? 21.729 -2.316 -16.711 1.00 93.19 141 THR A O 1
ATOM 1154 N N . LEU A 1 142 ? 20.533 -0.509 -16.117 1.00 93.06 142 LEU A N 1
ATOM 1155 C CA . LEU A 1 142 ? 20.471 0.064 -17.463 1.00 93.06 142 LEU A CA 1
ATOM 1156 C C . LEU A 1 142 ? 21.860 0.471 -17.962 1.00 93.06 142 LEU A C 1
ATOM 1158 O O . LEU A 1 142 ? 22.204 0.176 -19.105 1.00 93.06 142 LEU A O 1
ATOM 1162 N N . ASP A 1 143 ? 22.679 1.069 -17.098 1.00 93.31 143 ASP A N 1
ATOM 1163 C CA . ASP A 1 143 ? 24.062 1.426 -17.423 1.00 93.31 143 ASP A CA 1
ATOM 1164 C C . ASP A 1 143 ? 24.903 0.195 -17.772 1.00 93.31 143 ASP A C 1
ATOM 1166 O O . ASP A 1 143 ? 25.695 0.229 -18.714 1.00 93.31 143 ASP A O 1
ATOM 1170 N N . LEU A 1 144 ? 24.731 -0.907 -17.036 1.00 92.62 144 LEU A N 1
ATOM 1171 C CA . LEU A 1 144 ? 25.413 -2.164 -17.335 1.00 92.62 144 LEU A CA 1
ATOM 1172 C C . LEU A 1 144 ? 24.972 -2.739 -18.685 1.00 92.62 144 LEU A C 1
ATOM 1174 O O . LEU A 1 144 ? 25.821 -3.141 -19.476 1.00 92.62 144 LEU A O 1
ATOM 1178 N N . LEU A 1 145 ? 23.665 -2.762 -18.963 1.00 89.94 145 LEU A N 1
ATOM 1179 C CA . LEU A 1 145 ? 23.134 -3.251 -20.238 1.00 89.94 145 LEU A CA 1
ATOM 1180 C C . LEU A 1 145 ? 23.659 -2.423 -21.415 1.00 89.94 145 LEU A C 1
ATOM 1182 O O . LEU A 1 145 ? 24.122 -2.997 -22.395 1.00 89.94 145 LEU A O 1
ATOM 1186 N N . ASN A 1 146 ? 23.665 -1.094 -21.289 1.00 88.06 146 ASN A N 1
ATOM 1187 C CA . ASN A 1 146 ? 24.236 -0.221 -22.309 1.00 88.06 146 ASN A CA 1
ATOM 1188 C C . ASN A 1 146 ? 25.732 -0.501 -22.504 1.00 88.06 146 ASN A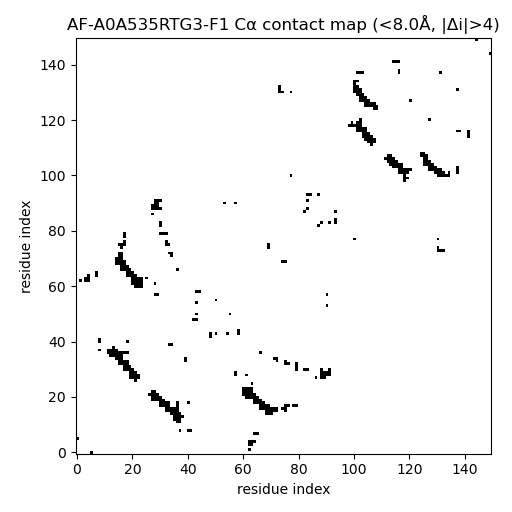 C 1
ATOM 1190 O O . ASN A 1 146 ? 26.176 -0.633 -23.629 1.00 88.06 146 ASN A O 1
ATOM 1194 N N . LYS A 1 147 ? 26.523 -0.685 -21.441 1.00 89.94 147 LYS A N 1
ATOM 1195 C CA . LYS A 1 147 ? 27.959 -1.002 -21.592 1.00 89.94 147 LYS A CA 1
ATOM 1196 C C . LYS A 1 147 ? 28.240 -2.332 -22.292 1.00 89.94 147 LYS A C 1
ATOM 1198 O O . LYS A 1 147 ? 29.293 -2.468 -22.903 1.00 89.94 147 LYS A O 1
ATOM 1203 N N . LEU A 1 148 ? 27.364 -3.322 -22.136 1.00 90.62 148 LEU A N 1
ATOM 1204 C CA . LEU A 1 148 ? 27.568 -4.661 -22.695 1.00 90.62 148 LEU A CA 1
ATOM 1205 C C . LEU A 1 148 ? 27.089 -4.789 -24.144 1.00 90.62 148 LEU A C 1
ATOM 1207 O O . LEU A 1 148 ? 27.593 -5.650 -24.861 1.00 90.62 148 LEU A O 1
ATOM 1211 N N . PHE A 1 149 ? 26.107 -3.982 -24.551 1.00 82.62 149 PHE A N 1
ATOM 1212 C CA . PHE A 1 149 ? 25.397 -4.154 -25.821 1.00 82.62 149 PHE A CA 1
ATOM 1213 C C . PHE A 1 149 ? 25.323 -2.888 -26.693 1.00 82.62 149 PHE A C 1
ATOM 1215 O O . PHE A 1 149 ? 24.716 -2.959 -27.762 1.00 82.62 149 PHE A O 1
ATOM 1222 N N . ALA A 1 150 ? 25.881 -1.752 -26.255 1.00 63.03 150 ALA A N 1
ATOM 1223 C CA . ALA A 1 150 ? 25.995 -0.531 -27.064 1.00 63.03 150 ALA A CA 1
ATOM 1224 C C . ALA A 1 150 ? 27.264 -0.504 -27.922 1.00 63.03 150 ALA A C 1
ATOM 1226 O O . ALA A 1 150 ? 28.279 -1.119 -27.520 1.00 63.03 150 ALA A O 1
#

Foldseek 3Di:
DDPQVVVVLVVFFQAWWKKFFAAPVRQTQDIDTDRGRNVVVVLLVDPPRDDDPLSVVSSVRGPDMDIDGDDGRQVRVLVRLVCCVVRVHNSDDPDPPPQQQKKFKWCPVDPDTDTDIDRDDDPPPIDIGDSDPDPVVVVVVNVVVVVVPD

pLDDT: mean 89.23, std 9.25, range [49.41, 98.0]

Secondary structure (DSSP, 8-state):
--HHHHHHHHH--SS-EEEEEE-TT--EEEEEEESSHHHHHHTTT-TT----HHHHHHHTT--EEEEEE-SSHHHHHHHHHHHHHHH--TTS---S---PPPEEEE-TTSSS--EEEESS---SS-EEE---S-HHHHHHHHHHHHHHH-